Protein AF-A0A376WB24-F1 (afdb_monomer)

Radius of gyration: 18.75 Å; Cα contacts (8 Å, |Δi|>4): 124; chains: 1; bounding box: 46×26×66 Å

pLDDT: mean 85.36, std 10.39, range [37.53, 94.25]

Sequence (156 aa):
MGDWLGTRKAYVISLLIGQLVIIPVFLVDRDYVWLLGLLIFTQQVFGQGIGALVPKIISGYFNVEQRAAGLGFIYNVGSLGGACAPILGAVVASHTSLGTAMCSLAFILTFVVLVLIGFDMPSRVQRWIHPEAALEYDTVDGKPFYGARKKNVAEE

Foldseek 3Di:
DCLPCPLLVLLLVLLVQLLVLLVCLLVDDPVPVVVNVVSVVSNVVSVVVNVVSVLLQQLQFDDPVCSVVSSVVVVVVVVVVVVCVVVQLVVQCVVDPNSCSVSVSVNVVSVVVSVCSVQVVVLVVCCVPPVPSRDQARPRNRHGGPPRDDDPPDDD

Organism: Escherichia coli (NCBI:txid562)

Structure (mmCIF, N/CA/C/O backbone):
data_AF-A0A376WB24-F1
#
_entry.id   AF-A0A376WB24-F1
#
loop_
_atom_site.group_PDB
_atom_site.id
_atom_site.type_symbol
_atom_site.label_atom_id
_atom_site.label_alt_id
_atom_site.label_comp_id
_atom_site.label_asym_id
_atom_site.label_entity_id
_atom_site.label_seq_id
_atom_site.pdbx_PDB_ins_code
_atom_site.Cartn_x
_atom_site.Cartn_y
_atom_site.Cartn_z
_atom_site.occupancy
_atom_site.B_iso_or_equiv
_atom_site.auth_seq_id
_atom_site.auth_comp_id
_atom_site.auth_asym_id
_atom_site.auth_atom_id
_atom_site.pdbx_PDB_model_num
ATOM 1 N N . MET A 1 1 ? 15.320 2.613 4.957 1.00 50.81 1 MET A N 1
ATOM 2 C CA . MET A 1 1 ? 14.803 1.229 4.802 1.00 50.81 1 MET A CA 1
ATOM 3 C C . MET A 1 1 ? 14.509 0.871 3.347 1.00 50.81 1 MET A C 1
ATOM 5 O O . MET A 1 1 ? 14.989 -0.169 2.916 1.00 50.81 1 MET A O 1
ATOM 9 N N . GLY A 1 2 ? 13.778 1.707 2.592 1.00 54.56 2 GLY A N 1
ATOM 10 C CA . GLY A 1 2 ? 13.405 1.428 1.194 1.00 54.56 2 GLY A CA 1
ATOM 11 C C . GLY A 1 2 ? 14.575 1.105 0.256 1.00 54.56 2 GLY A C 1
ATOM 12 O O . GLY A 1 2 ? 14.476 0.157 -0.514 1.00 54.56 2 GLY A O 1
ATOM 13 N N . ASP A 1 3 ? 15.708 1.797 0.389 1.00 60.59 3 ASP A N 1
ATOM 14 C CA . ASP A 1 3 ? 16.842 1.591 -0.528 1.00 60.59 3 ASP A CA 1
ATOM 15 C C . ASP A 1 3 ? 17.672 0.335 -0.209 1.00 60.59 3 ASP A C 1
ATOM 17 O O . ASP A 1 3 ? 18.247 -0.272 -1.106 1.00 60.59 3 ASP A O 1
ATOM 21 N N . TRP A 1 4 ? 17.673 -0.125 1.049 1.00 61.00 4 TRP A N 1
ATOM 22 C CA . TRP A 1 4 ? 18.430 -1.315 1.468 1.00 61.00 4 TRP A CA 1
ATOM 23 C C . TRP A 1 4 ? 17.618 -2.617 1.346 1.00 61.00 4 TRP A C 1
ATOM 25 O O . TRP A 1 4 ? 18.124 -3.632 0.876 1.00 61.00 4 TRP A O 1
ATOM 35 N N . LEU A 1 5 ? 16.326 -2.594 1.700 1.00 66.75 5 LEU A N 1
ATOM 36 C CA . LEU A 1 5 ? 15.428 -3.762 1.623 1.00 66.75 5 LEU A CA 1
ATOM 37 C C . LEU A 1 5 ? 14.749 -3.919 0.250 1.00 66.75 5 LEU A C 1
ATOM 39 O O . LEU A 1 5 ? 14.244 -4.996 -0.082 1.00 66.75 5 LEU A O 1
ATOM 43 N N . GLY A 1 6 ? 14.763 -2.873 -0.578 1.00 80.19 6 GLY A N 1
ATOM 44 C CA . GLY A 1 6 ? 13.910 -2.744 -1.756 1.00 80.19 6 GLY A CA 1
ATOM 45 C C . GLY A 1 6 ? 12.548 -2.162 -1.399 1.00 80.19 6 GLY A C 1
ATOM 46 O O . GLY A 1 6 ? 11.925 -2.547 -0.404 1.00 80.19 6 GLY A O 1
ATOM 47 N N . THR A 1 7 ? 12.071 -1.259 -2.246 1.00 86.06 7 THR A N 1
ATOM 48 C CA . THR A 1 7 ? 10.905 -0.413 -1.992 1.00 86.06 7 THR A CA 1
ATOM 49 C C . THR A 1 7 ? 9.647 -1.249 -1.775 1.00 86.06 7 THR A C 1
ATOM 51 O O . THR A 1 7 ? 8.920 -1.036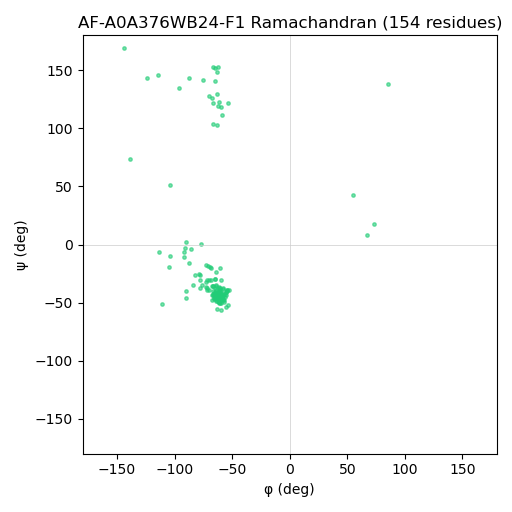 -0.807 1.00 86.06 7 THR A O 1
ATOM 54 N N . ARG A 1 8 ? 9.434 -2.284 -2.597 1.00 86.81 8 ARG A N 1
ATOM 55 C CA . ARG A 1 8 ? 8.278 -3.184 -2.466 1.00 86.81 8 ARG A CA 1
ATOM 56 C C . ARG A 1 8 ? 8.273 -3.978 -1.161 1.00 86.81 8 ARG A C 1
ATOM 58 O O . ARG A 1 8 ? 7.239 -4.064 -0.508 1.00 86.81 8 ARG A O 1
ATOM 65 N N . LYS A 1 9 ? 9.412 -4.561 -0.767 1.00 86.75 9 LYS A N 1
ATOM 66 C CA . LYS A 1 9 ? 9.499 -5.337 0.482 1.00 86.75 9 LYS A CA 1
ATOM 67 C C . LYS A 1 9 ? 9.290 -4.434 1.691 1.00 86.75 9 LYS A C 1
ATOM 69 O O . LYS A 1 9 ? 8.527 -4.796 2.577 1.00 86.75 9 LYS A O 1
ATOM 74 N N . ALA A 1 10 ? 9.918 -3.257 1.694 1.00 88.62 10 ALA A N 1
ATOM 75 C CA . ALA A 1 10 ? 9.717 -2.260 2.740 1.00 88.62 10 ALA A CA 1
ATOM 76 C C . ALA A 1 10 ? 8.233 -1.889 2.869 1.00 88.62 10 ALA A C 1
ATOM 78 O O . ALA A 1 10 ? 7.697 -1.912 3.968 1.00 88.62 10 ALA A O 1
ATOM 79 N N . TYR A 1 11 ? 7.554 -1.660 1.745 1.00 89.56 11 TYR A N 1
ATOM 80 C CA . TYR A 1 11 ? 6.128 -1.350 1.723 1.00 89.56 11 TYR A CA 1
ATOM 81 C C . TYR A 1 11 ? 5.251 -2.470 2.293 1.00 89.56 11 TYR A C 1
ATOM 83 O O . TYR A 1 11 ? 4.430 -2.219 3.170 1.00 89.56 11 TYR A O 1
ATOM 91 N N . VAL A 1 12 ? 5.449 -3.714 1.845 1.00 91.06 12 VAL A N 1
ATOM 92 C CA . VAL A 1 12 ? 4.673 -4.870 2.327 1.00 91.06 12 VAL A CA 1
ATOM 93 C C . VAL A 1 12 ? 4.920 -5.123 3.815 1.00 91.06 12 VAL A C 1
ATOM 95 O O . VAL A 1 12 ? 3.970 -5.378 4.549 1.00 91.06 12 VAL A O 1
ATOM 98 N N . ILE A 1 13 ? 6.167 -5.011 4.283 1.00 89.94 13 ILE A N 1
ATOM 99 C CA . ILE A 1 13 ? 6.500 -5.153 5.709 1.00 89.94 13 ILE A CA 1
ATOM 100 C C . ILE A 1 13 ? 5.831 -4.043 6.525 1.00 89.94 13 ILE A C 1
ATOM 102 O O . ILE A 1 13 ? 5.229 -4.330 7.555 1.00 89.94 13 ILE A O 1
ATOM 106 N N . SER A 1 14 ? 5.884 -2.789 6.065 1.00 89.50 14 SER A N 1
ATOM 107 C CA . SER A 1 14 ? 5.206 -1.680 6.742 1.00 89.50 14 SER A CA 1
ATOM 108 C C . SER A 1 14 ? 3.690 -1.872 6.791 1.00 89.50 14 SER A C 1
ATOM 110 O O . SER A 1 14 ? 3.096 -1.612 7.834 1.00 89.50 14 SER A O 1
ATOM 112 N N . LEU A 1 15 ? 3.068 -2.378 5.718 1.00 90.38 15 LEU A N 1
ATOM 113 C CA . LEU A 1 15 ? 1.644 -2.724 5.715 1.00 90.38 15 LEU A CA 1
ATOM 114 C C . LEU A 1 15 ? 1.327 -3.861 6.689 1.00 90.38 15 LEU A C 1
ATOM 116 O O . LEU A 1 15 ? 0.362 -3.749 7.434 1.00 90.38 15 LEU A O 1
ATOM 120 N N . LEU A 1 16 ? 2.139 -4.923 6.728 1.00 91.62 16 LEU A N 1
ATOM 121 C CA . LEU A 1 16 ? 1.969 -6.029 7.678 1.00 91.62 16 LEU A CA 1
ATOM 122 C C . LEU A 1 16 ? 2.029 -5.538 9.125 1.00 91.62 16 LEU A C 1
ATOM 124 O O . LEU A 1 16 ? 1.173 -5.894 9.930 1.00 91.62 16 LEU A O 1
ATOM 128 N N . ILE A 1 17 ? 3.012 -4.697 9.453 1.00 90.19 17 ILE A N 1
ATOM 129 C CA . ILE A 1 17 ? 3.138 -4.123 10.795 1.00 90.19 17 ILE A CA 1
ATOM 130 C C . ILE A 1 17 ? 1.934 -3.226 11.099 1.00 90.19 17 ILE A C 1
ATOM 132 O O . ILE A 1 17 ? 1.320 -3.382 12.151 1.00 90.19 17 ILE A O 1
ATOM 136 N N . GLY A 1 18 ? 1.550 -2.342 10.173 1.00 88.19 18 GLY A N 1
ATOM 137 C CA . GLY A 1 18 ? 0.364 -1.493 10.324 1.00 88.19 18 GLY A CA 1
ATOM 138 C C . GLY A 1 18 ? -0.904 -2.310 10.588 1.00 88.19 18 GLY A C 1
ATOM 139 O O . GLY A 1 18 ? -1.683 -1.976 11.477 1.00 88.19 18 GLY A O 1
ATOM 140 N N . GLN A 1 19 ? -1.057 -3.437 9.894 1.00 88.88 19 GLN A N 1
ATOM 141 C CA . GLN A 1 19 ? -2.174 -4.362 10.057 1.00 88.88 19 GLN A CA 1
ATOM 142 C C . GLN A 1 19 ? -2.191 -5.064 11.421 1.00 88.88 19 GLN A C 1
ATOM 144 O O . GLN A 1 19 ? -3.254 -5.320 11.978 1.00 88.88 19 GLN A O 1
ATOM 149 N N . LEU A 1 20 ? -1.026 -5.396 11.975 1.00 89.50 20 LEU A N 1
ATOM 150 C CA . LEU A 1 20 ? -0.942 -5.991 13.311 1.00 89.50 20 LEU A CA 1
ATOM 151 C C . LEU A 1 20 ? -1.233 -4.965 14.408 1.00 89.50 20 LEU A C 1
ATOM 153 O O . LEU A 1 20 ? -1.798 -5.320 15.437 1.00 89.50 20 L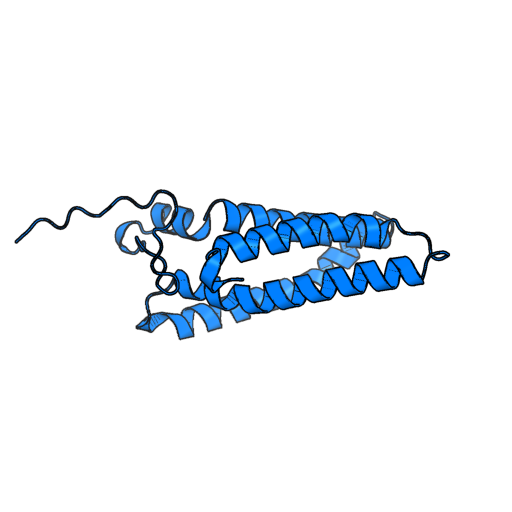EU A O 1
ATOM 157 N N . VAL A 1 21 ? -0.877 -3.700 14.180 1.00 88.38 21 VAL A N 1
ATOM 158 C CA . VAL A 1 21 ? -1.105 -2.599 15.125 1.00 88.38 21 VAL A CA 1
ATOM 159 C C . VAL A 1 21 ? -2.558 -2.117 15.096 1.00 88.38 21 VAL A C 1
ATOM 161 O O . VAL A 1 21 ? -3.073 -1.707 16.132 1.00 88.38 21 VAL A O 1
ATOM 164 N N . ILE A 1 22 ? -3.259 -2.204 13.961 1.00 87.50 22 ILE A N 1
ATOM 165 C CA . ILE A 1 22 ? -4.628 -1.676 13.851 1.00 87.50 22 ILE A CA 1
ATOM 166 C C . ILE A 1 22 ? -5.642 -2.435 14.715 1.00 87.50 22 ILE A C 1
ATOM 168 O O . ILE A 1 22 ? -6.542 -1.830 15.286 1.00 87.50 22 ILE A O 1
ATOM 172 N N . ILE A 1 23 ? -5.479 -3.752 14.861 1.00 84.75 23 ILE A N 1
ATOM 173 C CA . ILE A 1 23 ? -6.379 -4.589 15.663 1.00 84.75 23 ILE A CA 1
ATOM 174 C C . ILE A 1 23 ? -6.400 -4.129 17.133 1.00 84.75 23 ILE A C 1
ATOM 176 O O . ILE A 1 23 ? -7.480 -3.793 17.620 1.00 84.75 23 ILE A O 1
ATOM 180 N N . PRO A 1 24 ? -5.261 -4.043 17.853 1.00 85.06 24 PRO A N 1
ATOM 181 C CA . PRO A 1 24 ? -5.265 -3.574 19.233 1.00 85.06 24 PRO A CA 1
ATOM 182 C C . PRO A 1 24 ? -5.692 -2.106 19.368 1.00 85.06 24 PRO A C 1
ATOM 184 O O . PRO A 1 24 ? -6.331 -1.786 20.362 1.00 85.06 24 PRO A O 1
ATOM 187 N N . VAL A 1 25 ? -5.446 -1.227 18.382 1.00 86.00 25 VAL A N 1
ATOM 188 C CA . VAL A 1 25 ? -5.954 0.168 18.417 1.00 86.00 25 VAL A CA 1
ATOM 189 C C . VAL A 1 25 ? -7.472 0.211 18.619 1.00 86.00 25 VAL A C 1
ATOM 191 O O . VAL A 1 25 ? -7.963 1.055 19.364 1.00 86.00 25 VAL A O 1
ATOM 194 N N . PHE A 1 26 ? -8.211 -0.707 17.993 1.00 83.69 26 PHE A N 1
ATOM 195 C CA . PHE A 1 26 ? -9.672 -0.765 18.092 1.00 83.69 26 PHE A CA 1
ATOM 196 C C . PHE A 1 26 ? -10.203 -1.675 19.211 1.00 83.69 26 PHE A C 1
ATOM 198 O O . PHE A 1 26 ? -11.411 -1.685 19.441 1.00 83.69 26 PHE A O 1
ATOM 205 N N . LEU A 1 27 ? -9.336 -2.428 19.895 1.00 82.81 27 LEU A N 1
ATOM 206 C CA . LEU A 1 27 ? -9.710 -3.316 21.006 1.00 82.81 27 LEU A CA 1
ATOM 207 C C . LEU A 1 27 ? -9.331 -2.765 22.385 1.00 82.81 27 LEU A C 1
ATOM 209 O O . LEU A 1 27 ? -9.864 -3.236 23.384 1.00 82.81 27 LEU A O 1
ATOM 213 N N . VAL A 1 28 ? -8.395 -1.815 22.457 1.00 84.88 28 VAL A N 1
ATOM 214 C CA . VAL A 1 28 ? -7.945 -1.243 23.728 1.00 84.88 28 VAL A CA 1
ATOM 215 C C . VAL A 1 28 ? -9.058 -0.423 24.377 1.00 84.88 28 VAL A C 1
ATOM 217 O O . VAL A 1 28 ? -9.599 0.511 23.781 1.00 84.88 28 VAL A O 1
ATOM 220 N N . ASP A 1 29 ? -9.358 -0.763 25.630 1.00 76.94 29 ASP A N 1
ATOM 221 C CA . ASP A 1 29 ? -10.307 -0.030 26.458 1.00 76.94 29 ASP A CA 1
ATOM 222 C C . ASP A 1 29 ? -9.827 1.389 26.775 1.00 76.94 29 ASP A C 1
ATOM 224 O O . ASP A 1 29 ? -8.630 1.682 26.869 1.00 76.94 29 ASP A O 1
ATOM 228 N N . ARG A 1 30 ? -10.799 2.283 26.992 1.00 72.75 30 ARG A N 1
ATOM 229 C CA . ARG A 1 30 ? -10.559 3.717 27.228 1.00 72.75 30 ARG A CA 1
ATOM 230 C C . ARG A 1 30 ? -9.707 4.002 28.464 1.00 72.75 30 ARG A C 1
ATOM 232 O O . ARG A 1 30 ? -9.102 5.067 28.531 1.00 72.75 30 ARG A O 1
ATOM 239 N N . ASP A 1 31 ? -9.626 3.057 29.393 1.00 83.06 31 ASP A N 1
ATOM 240 C CA . ASP A 1 31 ? -8.842 3.183 30.623 1.00 83.06 31 ASP A CA 1
ATOM 241 C C . ASP A 1 31 ? -7.324 3.170 30.359 1.00 83.06 31 ASP A C 1
ATOM 243 O O . ASP A 1 31 ? -6.540 3.681 31.160 1.00 83.06 31 ASP A O 1
ATOM 247 N N . TYR A 1 32 ? -6.890 2.674 29.195 1.00 86.75 32 TYR A N 1
ATOM 248 C CA . TYR A 1 32 ? -5.481 2.587 28.805 1.00 86.75 32 TYR A CA 1
ATOM 249 C C . TYR A 1 32 ? -5.083 3.660 27.779 1.00 86.75 32 TYR A C 1
ATOM 251 O O . TYR A 1 32 ? -4.458 3.367 26.758 1.00 86.75 32 TYR A O 1
ATOM 259 N N . VAL A 1 33 ? -5.395 4.929 28.061 1.00 86.81 33 VAL A N 1
ATOM 260 C CA . VAL A 1 33 ? -5.117 6.078 27.167 1.00 86.81 33 VAL A CA 1
ATOM 261 C C . VAL A 1 33 ? -3.652 6.145 26.716 1.00 86.81 33 VAL A C 1
ATOM 263 O O . VAL A 1 33 ? -3.373 6.428 25.553 1.00 86.81 33 VAL A O 1
ATOM 266 N N . TRP A 1 34 ? -2.705 5.842 27.608 1.00 90.75 34 TRP A N 1
ATOM 267 C CA . TRP A 1 34 ? -1.276 5.821 27.276 1.00 90.75 34 TRP A CA 1
ATOM 268 C C . TRP A 1 34 ? -0.922 4.745 26.244 1.00 90.75 34 TRP A C 1
ATOM 270 O O . TRP A 1 34 ? -0.170 5.012 25.306 1.00 90.75 34 TRP A O 1
ATOM 280 N N . LEU A 1 35 ? -1.492 3.544 26.387 1.00 89.44 35 LEU A N 1
ATOM 281 C CA . LEU A 1 35 ? -1.302 2.450 25.435 1.00 89.44 35 LEU A CA 1
ATOM 282 C C . LEU A 1 35 ? -1.944 2.791 24.089 1.00 89.44 35 LEU A C 1
ATOM 284 O O . LEU A 1 35 ? -1.319 2.594 23.051 1.00 89.44 35 LEU A O 1
ATOM 288 N N . LEU A 1 36 ? -3.149 3.366 24.106 1.00 89.56 36 LEU A N 1
ATOM 289 C CA . LEU A 1 36 ? -3.816 3.848 22.899 1.00 89.56 36 LEU A CA 1
ATOM 290 C C . LEU A 1 36 ? -2.960 4.898 22.174 1.00 89.56 36 LEU A C 1
ATOM 292 O O . LEU A 1 36 ? -2.775 4.810 20.963 1.00 89.56 36 LEU A O 1
ATOM 296 N N . GLY A 1 37 ? -2.376 5.847 22.911 1.00 90.12 37 GLY A N 1
ATOM 297 C CA . GLY A 1 37 ? -1.465 6.852 22.364 1.00 90.12 37 GLY A CA 1
ATOM 298 C C . GLY A 1 37 ? -0.233 6.235 21.699 1.00 90.12 37 GLY A C 1
ATOM 299 O O . GLY A 1 37 ? 0.107 6.609 20.576 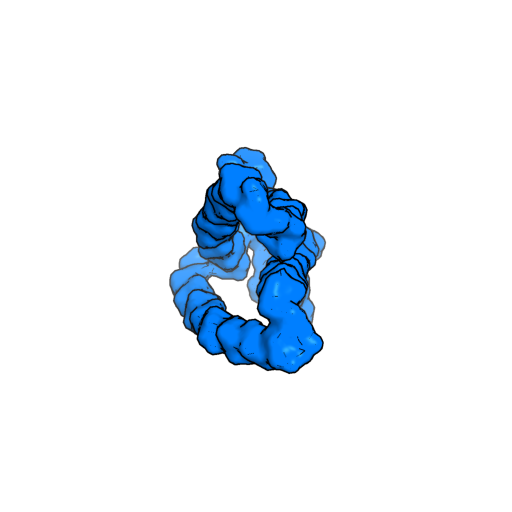1.00 90.12 37 GLY A O 1
ATOM 300 N N . LEU A 1 38 ? 0.399 5.248 22.341 1.00 91.44 38 LEU A N 1
ATOM 301 C CA . LEU A 1 38 ? 1.539 4.523 21.772 1.00 91.44 38 LEU A CA 1
ATOM 302 C C . LEU A 1 38 ? 1.154 3.750 20.502 1.00 91.44 38 LEU A C 1
ATOM 304 O O . LEU A 1 38 ? 1.893 3.773 19.515 1.00 91.44 38 LEU A O 1
ATOM 308 N N . LEU A 1 39 ? 0.002 3.079 20.510 1.00 90.81 39 LEU A N 1
ATOM 309 C CA . LEU A 1 39 ? -0.491 2.312 19.370 1.00 90.81 39 LEU A CA 1
ATOM 310 C C . LEU A 1 39 ? -0.829 3.219 18.183 1.00 90.81 39 LEU A C 1
ATOM 312 O O . LEU A 1 39 ? -0.381 2.947 17.071 1.00 90.81 39 LEU A O 1
ATOM 316 N N . ILE A 1 40 ? -1.535 4.331 18.413 1.00 89.94 40 ILE A N 1
ATOM 317 C CA . ILE A 1 40 ? -1.845 5.320 17.370 1.00 89.94 40 ILE A CA 1
ATOM 318 C C . ILE A 1 40 ? -0.560 5.966 16.852 1.00 89.94 40 ILE A C 1
ATOM 320 O O . ILE A 1 40 ? -0.394 6.095 15.643 1.00 89.94 40 ILE A O 1
ATOM 324 N N . PHE A 1 41 ? 0.380 6.336 17.726 1.00 91.12 41 PHE A N 1
ATOM 325 C CA . PHE A 1 41 ? 1.674 6.872 17.301 1.00 91.12 41 PHE A CA 1
ATOM 326 C C . PHE A 1 41 ? 2.400 5.892 16.378 1.00 91.12 41 PHE A C 1
ATOM 328 O O . PHE A 1 41 ? 2.818 6.257 15.280 1.00 91.12 41 PHE A O 1
ATOM 335 N N . THR A 1 42 ? 2.484 4.629 16.796 1.00 88.62 42 THR A N 1
ATOM 336 C CA . THR A 1 42 ? 3.094 3.555 16.007 1.00 88.62 42 THR A CA 1
ATOM 337 C C . THR A 1 42 ? 2.386 3.421 14.660 1.00 88.62 42 THR A C 1
ATOM 339 O O . THR A 1 42 ? 3.036 3.446 13.616 1.00 88.62 42 THR A O 1
ATOM 342 N N . GLN A 1 43 ? 1.052 3.382 14.660 1.00 87.62 43 GLN A N 1
ATOM 343 C CA . GLN A 1 43 ? 0.241 3.340 13.445 1.00 87.62 43 GLN A CA 1
ATOM 344 C C . GLN A 1 43 ? 0.550 4.520 12.509 1.00 87.62 43 GLN A C 1
ATOM 346 O O . GLN A 1 43 ? 0.687 4.314 11.305 1.00 87.62 43 GLN A O 1
ATOM 351 N N . GLN A 1 44 ? 0.713 5.739 13.032 1.00 89.75 44 GLN A N 1
ATOM 352 C CA . GLN A 1 44 ? 0.984 6.933 12.225 1.00 89.75 44 GLN A CA 1
ATOM 353 C C . GLN A 1 44 ? 2.402 6.962 11.656 1.00 89.75 44 GLN A C 1
ATOM 355 O O . GLN A 1 44 ? 2.580 7.365 10.506 1.00 89.75 44 GLN A O 1
ATOM 360 N N . VAL A 1 45 ? 3.401 6.488 12.404 1.00 88.00 45 VAL A N 1
ATOM 361 C CA . VAL A 1 45 ? 4.775 6.347 11.895 1.00 88.00 45 VAL A CA 1
ATOM 362 C C . VAL A 1 45 ? 4.796 5.430 10.670 1.00 88.00 45 VAL A C 1
ATOM 364 O O . VAL A 1 45 ? 5.361 5.789 9.635 1.00 88.00 45 VAL A O 1
ATOM 367 N N . PHE A 1 46 ? 4.129 4.274 10.746 1.00 85.81 46 PHE A N 1
ATOM 368 C CA . PHE A 1 46 ? 4.039 3.362 9.605 1.00 85.81 46 PHE A CA 1
ATOM 369 C C . PHE A 1 46 ? 3.127 3.898 8.500 1.00 85.81 46 PHE A C 1
ATOM 371 O O . PHE A 1 46 ? 3.487 3.790 7.332 1.00 85.81 46 PHE A O 1
ATOM 378 N N . GLY A 1 47 ? 2.003 4.532 8.838 1.00 84.38 47 GLY A N 1
ATOM 379 C CA . GLY A 1 47 ? 1.069 5.114 7.872 1.00 84.38 47 GLY A CA 1
ATOM 380 C C . GLY A 1 47 ? 1.717 6.180 6.986 1.00 84.38 47 GLY A C 1
ATOM 381 O O . GLY A 1 47 ? 1.592 6.128 5.762 1.00 84.38 47 GLY A O 1
ATOM 382 N N . GLN A 1 48 ? 2.488 7.095 7.577 1.00 83.12 48 GLN A N 1
ATOM 383 C CA . GLN A 1 48 ? 3.223 8.112 6.818 1.00 83.12 48 GLN A CA 1
ATOM 384 C C . GLN A 1 48 ? 4.383 7.505 6.018 1.00 83.12 48 GLN A C 1
ATOM 386 O O . GLN A 1 48 ? 4.604 7.873 4.863 1.00 83.12 48 GLN A O 1
ATOM 391 N N . GLY A 1 49 ? 5.090 6.523 6.592 1.00 83.56 49 GLY A N 1
ATOM 392 C CA . GLY A 1 49 ? 6.132 5.779 5.882 1.00 83.56 49 GLY A CA 1
ATOM 393 C C . GLY A 1 49 ? 5.601 5.060 4.636 1.00 83.56 49 GLY A C 1
ATOM 394 O O . GLY A 1 49 ? 6.213 5.129 3.572 1.00 83.56 49 GLY A O 1
ATOM 395 N N . ILE A 1 50 ? 4.428 4.429 4.740 1.00 84.69 50 ILE A N 1
ATOM 396 C CA . ILE A 1 50 ? 3.696 3.823 3.620 1.00 84.69 50 ILE A CA 1
ATOM 397 C C . ILE A 1 50 ? 3.366 4.897 2.582 1.00 84.69 50 ILE A C 1
ATOM 399 O O . ILE A 1 50 ? 3.693 4.714 1.410 1.00 84.69 50 ILE A O 1
ATOM 403 N N . GLY A 1 51 ? 2.789 6.027 3.003 1.00 84.31 51 GLY A N 1
ATOM 404 C CA . GLY A 1 51 ? 2.427 7.141 2.122 1.00 84.31 51 GLY A CA 1
ATOM 405 C C . GLY A 1 51 ? 3.595 7.659 1.278 1.00 84.31 51 GLY A C 1
ATOM 406 O O . GLY A 1 51 ? 3.420 7.916 0.091 1.00 84.31 51 GLY A O 1
ATOM 407 N N . ALA A 1 52 ? 4.803 7.725 1.844 1.00 85.31 52 ALA A N 1
ATOM 408 C CA . ALA A 1 52 ? 6.008 8.127 1.115 1.00 85.31 52 ALA A CA 1
ATOM 409 C C . ALA A 1 52 ? 6.507 7.067 0.111 1.00 85.31 52 ALA A C 1
ATOM 411 O O . ALA A 1 52 ? 7.096 7.405 -0.916 1.00 85.31 52 ALA A O 1
ATOM 412 N N . LEU A 1 53 ? 6.276 5.780 0.385 1.00 89.00 53 LEU A 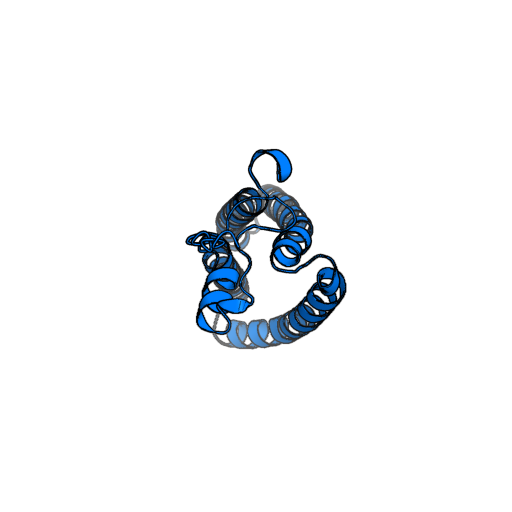N 1
ATOM 413 C CA . LEU A 1 53 ? 6.701 4.675 -0.482 1.00 89.00 53 LEU A CA 1
ATOM 414 C C . LEU A 1 53 ? 5.736 4.423 -1.649 1.00 89.00 53 LEU A C 1
ATOM 416 O O . LEU A 1 53 ? 6.174 3.933 -2.691 1.00 89.00 53 LEU A O 1
ATOM 420 N N . VAL A 1 54 ? 4.449 4.766 -1.507 1.00 89.25 54 VAL A N 1
ATOM 421 C CA . VAL A 1 54 ? 3.426 4.547 -2.548 1.00 89.25 54 VAL A CA 1
ATOM 422 C C . VAL A 1 54 ? 3.815 5.183 -3.891 1.00 89.25 54 VAL A C 1
ATOM 424 O O . VAL A 1 54 ? 3.865 4.448 -4.881 1.00 89.25 54 VAL A O 1
ATOM 427 N N . PRO A 1 55 ? 4.143 6.491 -3.978 1.00 88.69 55 PRO A N 1
ATOM 428 C CA . PRO A 1 55 ? 4.499 7.110 -5.253 1.00 88.69 55 PRO A CA 1
ATOM 429 C C . PRO A 1 55 ? 5.740 6.467 -5.868 1.00 88.69 55 PRO A C 1
ATOM 431 O O . PRO A 1 55 ? 5.776 6.254 -7.077 1.00 88.69 55 PRO A O 1
ATOM 434 N N . LYS A 1 56 ? 6.722 6.088 -5.034 1.00 89.88 56 LYS A N 1
ATOM 435 C CA . LYS A 1 56 ? 7.947 5.413 -5.479 1.00 89.88 56 LYS A CA 1
ATOM 436 C C . LYS A 1 56 ? 7.616 4.080 -6.159 1.00 89.88 56 LYS A C 1
ATOM 438 O O . LYS A 1 56 ? 8.029 3.873 -7.295 1.00 89.88 56 LYS A O 1
ATOM 443 N N . ILE A 1 57 ? 6.803 3.230 -5.526 1.00 89.12 57 ILE A N 1
ATOM 444 C CA . ILE A 1 57 ? 6.375 1.938 -6.098 1.00 89.12 57 ILE A CA 1
ATOM 445 C C . ILE A 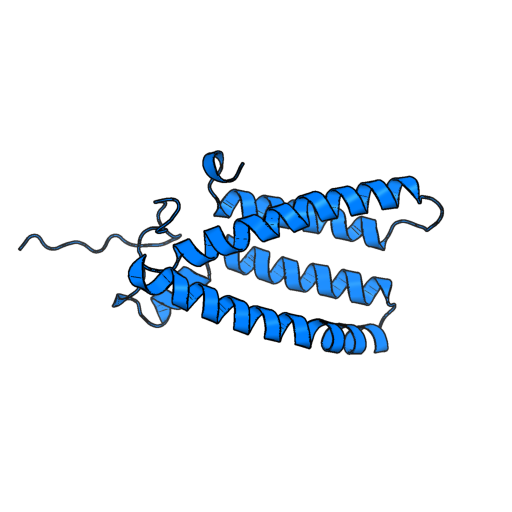1 57 ? 5.585 2.132 -7.385 1.00 89.12 57 ILE A C 1
ATOM 447 O O . ILE A 1 57 ? 5.869 1.482 -8.386 1.00 89.12 57 ILE A O 1
ATOM 451 N N . ILE A 1 58 ? 4.587 3.015 -7.364 1.00 91.38 58 ILE A N 1
ATOM 452 C CA . ILE A 1 58 ? 3.715 3.224 -8.519 1.00 91.38 58 ILE A CA 1
ATOM 453 C C . ILE A 1 58 ? 4.535 3.713 -9.713 1.00 91.38 58 ILE A C 1
ATOM 455 O O . ILE A 1 58 ? 4.358 3.233 -10.829 1.00 91.38 58 ILE A O 1
ATOM 459 N N . SER A 1 59 ? 5.477 4.622 -9.468 1.00 89.69 59 SER A N 1
ATOM 460 C CA . SER A 1 59 ? 6.335 5.177 -10.509 1.00 89.69 59 SER A CA 1
ATOM 461 C C . SER A 1 59 ? 7.257 4.148 -11.174 1.00 89.69 59 SER A C 1
ATOM 463 O O . SER A 1 59 ? 7.643 4.354 -12.325 1.00 89.69 59 SER A O 1
ATOM 465 N N . GLY A 1 60 ? 7.558 3.039 -10.485 1.00 89.69 60 GLY A N 1
ATOM 466 C CA . GLY A 1 60 ? 8.350 1.920 -11.000 1.00 89.69 60 GLY A CA 1
ATOM 467 C C . GLY A 1 60 ? 7.659 1.120 -12.104 1.00 89.69 60 GLY A C 1
ATOM 468 O O . GLY A 1 60 ? 8.339 0.462 -12.888 1.00 89.69 60 GLY A O 1
ATOM 469 N N . TYR A 1 61 ? 6.327 1.205 -12.216 1.00 89.38 61 TYR A N 1
ATOM 470 C CA . TYR A 1 61 ? 5.551 0.538 -13.273 1.00 89.38 61 TYR A CA 1
ATOM 471 C C . TYR A 1 61 ? 5.446 1.344 -14.573 1.00 89.38 61 TYR A C 1
ATOM 473 O O . TYR A 1 61 ? 4.870 0.858 -15.544 1.00 89.38 61 TYR A O 1
ATOM 481 N N . PHE A 1 62 ? 5.979 2.566 -14.608 1.00 90.50 62 PHE A N 1
ATOM 482 C CA . PHE A 1 62 ? 5.924 3.431 -15.783 1.00 90.50 62 PHE A CA 1
ATOM 483 C C . PHE A 1 62 ? 7.318 3.681 -16.349 1.00 90.50 62 PHE A C 1
ATOM 485 O O . PHE A 1 62 ? 8.292 3.827 -15.603 1.00 90.50 62 PHE A O 1
ATOM 492 N N . ASN A 1 63 ? 7.394 3.802 -17.676 1.00 88.81 63 ASN A N 1
ATOM 493 C CA . ASN A 1 63 ? 8.560 4.375 -18.342 1.00 88.81 63 ASN A CA 1
ATOM 494 C C . ASN A 1 63 ? 8.747 5.835 -17.919 1.00 88.81 63 ASN A C 1
ATOM 496 O O . ASN A 1 63 ? 7.784 6.517 -17.550 1.00 88.81 63 ASN A O 1
ATOM 500 N N . VAL A 1 64 ? 9.990 6.314 -17.968 1.00 87.62 64 VAL A N 1
ATOM 501 C CA . VAL A 1 64 ? 10.372 7.636 -17.449 1.00 87.62 64 VAL A CA 1
ATOM 502 C C . VAL A 1 64 ? 9.564 8.751 -18.119 1.00 87.62 64 VAL A C 1
ATOM 504 O O . VAL A 1 64 ? 9.118 9.672 -17.436 1.00 87.62 64 VAL A O 1
ATOM 507 N N . GLU A 1 65 ? 9.284 8.622 -19.415 1.00 89.75 65 GLU A N 1
ATOM 508 C CA . GLU A 1 65 ? 8.565 9.615 -20.219 1.00 89.75 65 GLU A CA 1
ATOM 509 C C . GLU A 1 65 ? 7.085 9.736 -19.822 1.00 89.75 65 GLU A C 1
ATOM 511 O O . GLU A 1 65 ? 6.495 10.808 -19.925 1.00 89.75 65 GLU A O 1
ATOM 516 N N . GLN A 1 66 ? 6.473 8.646 -19.350 1.00 88.94 66 GLN A N 1
ATOM 517 C CA . GLN A 1 66 ? 5.039 8.580 -19.030 1.00 88.94 66 GLN A CA 1
ATOM 518 C C . GLN A 1 66 ? 4.753 8.638 -17.525 1.00 88.94 66 GLN A C 1
ATOM 520 O O . GLN A 1 66 ? 3.603 8.799 -17.110 1.00 88.94 66 GLN A O 1
ATOM 525 N N . ARG A 1 67 ? 5.789 8.532 -16.689 1.00 90.81 67 ARG A N 1
ATOM 526 C CA . ARG A 1 67 ? 5.688 8.418 -15.230 1.00 90.81 67 ARG A CA 1
ATOM 527 C C . ARG A 1 67 ? 4.893 9.553 -14.590 1.00 90.81 67 ARG A C 1
ATOM 529 O O . ARG A 1 67 ? 4.057 9.289 -13.731 1.00 90.81 67 ARG A O 1
ATOM 536 N N . ALA A 1 68 ? 5.119 10.797 -15.009 1.00 91.00 68 ALA A N 1
ATOM 537 C CA . ALA A 1 68 ? 4.408 11.951 -14.457 1.00 91.00 68 ALA A CA 1
ATOM 538 C C . ALA A 1 68 ? 2.897 11.893 -14.744 1.00 91.00 68 ALA A C 1
ATOM 540 O O . ALA A 1 68 ? 2.086 12.075 -13.836 1.00 91.00 68 ALA A O 1
ATOM 541 N N . ALA A 1 69 ? 2.517 11.574 -15.985 1.00 93.12 69 ALA A N 1
ATOM 542 C CA . ALA A 1 69 ? 1.117 11.440 -16.381 1.00 93.12 69 ALA A CA 1
ATOM 543 C C . ALA A 1 69 ? 0.441 10.245 -15.688 1.00 93.12 69 ALA A C 1
ATOM 545 O O . ALA A 1 69 ? -0.666 10.382 -15.168 1.00 93.12 69 ALA A O 1
ATOM 546 N N . GLY A 1 70 ? 1.129 9.100 -15.613 1.00 90.69 70 GLY A N 1
ATOM 547 C CA . GLY A 1 70 ? 0.642 7.902 -14.925 1.00 90.69 70 GLY A CA 1
ATOM 548 C C . GLY A 1 70 ? 0.412 8.131 -13.430 1.00 90.69 70 GLY A C 1
ATOM 549 O O . GLY A 1 70 ? -0.646 7.783 -12.906 1.00 90.69 70 GLY A O 1
ATOM 550 N N . LEU A 1 71 ? 1.355 8.789 -12.747 1.00 92.06 71 LEU A N 1
ATOM 551 C CA . LEU A 1 71 ? 1.205 9.168 -11.339 1.00 92.06 71 LEU A CA 1
ATOM 552 C C . LEU A 1 71 ? 0.049 10.151 -11.130 1.00 92.06 71 LEU A C 1
ATOM 554 O O . LEU A 1 71 ? -0.753 9.954 -10.220 1.00 92.06 71 LEU A O 1
ATOM 558 N N . GLY A 1 72 ? -0.062 11.179 -11.977 1.00 93.31 72 GLY A N 1
ATOM 559 C CA . GLY A 1 72 ? -1.159 12.145 -11.914 1.00 93.31 72 GLY A CA 1
ATOM 560 C C . GLY A 1 72 ? -2.524 11.482 -12.100 1.00 93.31 72 GLY A C 1
ATOM 561 O O . GLY A 1 72 ? -3.452 11.743 -11.335 1.00 93.31 72 GLY A O 1
ATOM 562 N N . PHE A 1 73 ? -2.648 10.568 -13.064 1.00 94.06 73 PHE A N 1
ATOM 563 C CA . PHE A 1 73 ? -3.870 9.793 -13.270 1.00 94.06 73 PHE A CA 1
ATOM 564 C C . PHE A 1 73 ? -4.215 8.936 -12.045 1.00 94.06 73 PHE A C 1
ATOM 566 O O . PHE A 1 73 ? -5.330 9.024 -11.528 1.00 94.06 73 PHE A O 1
ATOM 573 N N . ILE A 1 74 ? -3.256 8.161 -11.527 1.00 93.06 74 ILE A N 1
ATOM 574 C CA . ILE A 1 74 ? -3.492 7.291 -10.366 1.00 93.06 74 ILE A CA 1
ATOM 575 C C . ILE A 1 74 ? -3.837 8.101 -9.115 1.00 93.06 74 ILE A C 1
ATOM 577 O O . ILE A 1 74 ? -4.691 7.674 -8.343 1.00 93.06 74 ILE A O 1
ATOM 581 N N . TYR A 1 75 ? -3.244 9.281 -8.920 1.00 90.88 75 TYR A N 1
ATOM 582 C CA . TYR A 1 75 ? -3.601 10.156 -7.804 1.00 90.88 75 TYR A CA 1
ATOM 583 C C . TYR A 1 75 ? -5.064 10.614 -7.878 1.00 90.88 75 TYR A C 1
ATOM 585 O O . TYR A 1 75 ? -5.778 10.548 -6.877 1.00 90.88 75 TYR A O 1
ATOM 593 N N . ASN A 1 76 ? -5.541 11.001 -9.066 1.00 93.88 76 ASN A N 1
ATOM 594 C CA . ASN A 1 76 ? -6.946 11.364 -9.264 1.00 93.88 76 ASN A CA 1
ATOM 595 C C . ASN A 1 76 ? -7.877 10.176 -8.977 1.00 93.88 76 ASN A C 1
ATOM 597 O O . ASN A 1 76 ? -8.835 10.319 -8.219 1.00 93.88 76 ASN A O 1
ATOM 601 N N . VAL A 1 77 ? -7.562 8.980 -9.484 1.00 93.50 77 VAL A N 1
ATOM 602 C CA . VAL A 1 77 ? -8.330 7.760 -9.169 1.00 93.50 77 VAL A CA 1
ATOM 603 C C . VAL A 1 77 ? -8.301 7.457 -7.665 1.00 93.50 77 VAL A C 1
ATOM 605 O O . VAL A 1 77 ? -9.326 7.117 -7.075 1.00 93.50 77 VAL A O 1
ATOM 608 N N . GLY A 1 78 ? -7.154 7.651 -7.014 1.00 90.69 78 GLY A N 1
ATOM 609 C CA . GLY A 1 78 ? -7.003 7.524 -5.567 1.00 90.69 78 GLY A CA 1
ATOM 610 C C . GLY A 1 78 ? -7.903 8.488 -4.791 1.00 90.69 78 GLY A C 1
ATOM 611 O O . GLY A 1 78 ? -8.556 8.072 -3.836 1.00 90.69 78 GLY A O 1
ATOM 612 N N . SER A 1 79 ? -8.005 9.749 -5.224 1.00 92.19 79 SER A N 1
ATOM 613 C CA . SER A 1 79 ? -8.900 10.733 -4.598 1.00 92.19 79 SER A CA 1
ATOM 614 C C . SER A 1 79 ? -10.379 10.365 -4.728 1.00 92.19 79 SER A C 1
ATOM 616 O O . SER A 1 79 ? -11.133 10.565 -3.778 1.00 92.19 79 SER A O 1
ATOM 618 N N . LEU A 1 80 ? -10.785 9.741 -5.841 1.00 93.56 80 LEU A N 1
ATOM 619 C CA . LEU A 1 80 ? -12.141 9.205 -5.995 1.00 93.56 80 LEU A CA 1
ATOM 620 C C . LEU A 1 80 ? -12.406 8.081 -4.985 1.00 93.56 80 LEU A C 1
ATOM 622 O O . LEU A 1 80 ? -13.456 8.064 -4.344 1.00 93.56 80 LEU A O 1
ATOM 626 N N . GLY A 1 81 ? -11.435 7.185 -4.781 1.00 89.94 81 GLY A N 1
ATOM 627 C CA . GLY A 1 81 ? -11.499 6.173 -3.723 1.00 89.94 81 GLY A CA 1
ATOM 628 C C . GLY A 1 81 ? -11.614 6.796 -2.327 1.00 89.94 81 GLY A C 1
ATOM 629 O O . GLY A 1 81 ? -12.463 6.390 -1.534 1.00 89.94 81 GLY A O 1
ATOM 630 N N . GLY A 1 82 ? -10.821 7.836 -2.053 1.00 88.06 82 GLY A N 1
ATOM 631 C CA . GLY A 1 82 ? -10.884 8.608 -0.809 1.00 88.06 82 GLY A CA 1
ATOM 632 C C 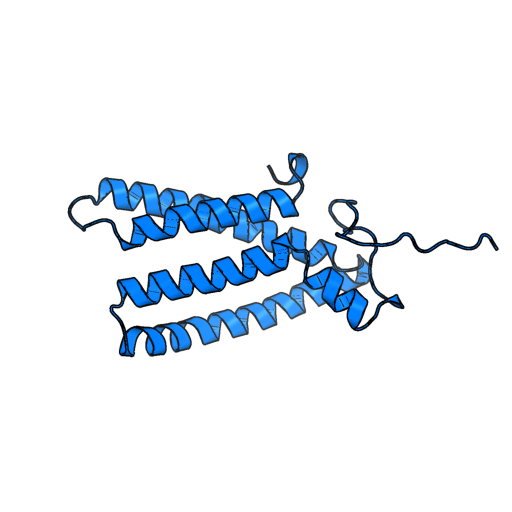. GLY A 1 82 ? -12.241 9.278 -0.579 1.00 88.06 82 GLY A C 1
ATOM 633 O O . GLY A 1 82 ? -12.735 9.272 0.543 1.00 88.06 82 GLY A O 1
ATOM 634 N N . ALA A 1 83 ? -12.885 9.782 -1.634 1.00 92.69 83 ALA A N 1
ATOM 635 C CA . ALA A 1 83 ? -14.230 10.350 -1.564 1.00 92.69 83 ALA A CA 1
ATOM 636 C C . ALA A 1 83 ? -15.317 9.286 -1.318 1.00 92.69 83 ALA A C 1
ATOM 638 O O . ALA A 1 83 ? -16.323 9.571 -0.670 1.00 92.69 83 ALA A O 1
ATOM 639 N N . CYS A 1 84 ? -15.113 8.051 -1.788 1.00 91.12 84 CYS A N 1
ATOM 640 C CA . CYS A 1 84 ? -16.038 6.938 -1.550 1.00 91.12 84 CYS A CA 1
ATOM 641 C C . CYS A 1 84 ? -15.899 6.334 -0.143 1.00 91.12 84 CYS A C 1
ATOM 643 O O . CYS A 1 84 ? -16.861 5.769 0.383 1.00 91.12 84 CYS A O 1
ATOM 645 N N . ALA A 1 85 ? -14.723 6.443 0.482 1.00 88.56 85 ALA A N 1
ATOM 646 C CA . ALA A 1 85 ? -14.437 5.802 1.763 1.00 88.56 85 ALA A CA 1
ATOM 647 C C . ALA A 1 85 ? -15.400 6.205 2.906 1.00 88.56 85 ALA A C 1
ATOM 649 O O . ALA A 1 85 ? -15.871 5.301 3.597 1.00 88.56 85 ALA A O 1
ATOM 650 N N . PRO A 1 86 ? -15.781 7.489 3.097 1.00 88.44 86 PRO A N 1
ATOM 651 C CA . PRO A 1 86 ? -16.764 7.876 4.112 1.00 88.44 86 PRO A CA 1
ATOM 652 C C . PRO A 1 86 ? -18.143 7.250 3.895 1.00 88.44 86 PRO A C 1
ATOM 654 O O . PRO A 1 86 ? -18.802 6.875 4.861 1.00 88.44 86 PRO A O 1
ATOM 657 N N . ILE A 1 87 ? -18.569 7.105 2.636 1.00 91.75 87 ILE A N 1
ATOM 658 C CA . ILE A 1 87 ? -19.869 6.517 2.287 1.00 91.75 87 ILE A CA 1
ATOM 659 C C . ILE A 1 87 ? -19.870 5.029 2.647 1.00 91.75 87 ILE A C 1
ATOM 661 O O . ILE A 1 87 ? -20.776 4.562 3.333 1.00 91.75 87 ILE A O 1
ATOM 665 N N . LEU A 1 88 ? -18.822 4.297 2.255 1.00 89.38 88 LEU A N 1
ATOM 666 C CA . LEU A 1 88 ? -18.646 2.894 2.644 1.00 89.38 88 LEU A CA 1
ATOM 667 C C . LEU A 1 88 ? -18.564 2.745 4.170 1.00 89.38 88 LEU A C 1
ATOM 669 O O . LEU A 1 88 ? -19.195 1.856 4.735 1.00 89.38 88 LEU A O 1
ATOM 673 N N . GLY A 1 89 ? -17.854 3.657 4.839 1.00 88.88 89 GLY A N 1
ATOM 674 C CA . GLY A 1 89 ? -17.796 3.770 6.296 1.00 88.88 89 GLY A CA 1
ATOM 675 C C . GLY A 1 89 ? -19.171 3.872 6.941 1.00 88.88 89 GLY A C 1
ATOM 676 O O . GLY A 1 89 ? -19.492 3.087 7.832 1.00 88.88 89 GLY A O 1
ATOM 677 N N . ALA A 1 90 ? -19.995 4.803 6.462 1.00 90.69 90 ALA A N 1
ATOM 678 C CA . ALA A 1 90 ? -21.342 5.028 6.971 1.00 90.69 90 ALA A CA 1
ATOM 679 C C . ALA A 1 90 ? -22.255 3.811 6.759 1.00 90.69 90 ALA A C 1
ATOM 681 O O . ALA A 1 90 ? -22.985 3.433 7.672 1.00 90.69 90 ALA A O 1
ATOM 682 N N . VAL A 1 91 ? -22.179 3.169 5.589 1.00 92.06 91 VAL A N 1
ATOM 683 C CA . VAL A 1 91 ? -22.977 1.972 5.274 1.00 92.06 91 VAL A CA 1
ATOM 684 C C . VAL A 1 91 ? -22.569 0.778 6.137 1.00 92.06 91 VAL A C 1
ATOM 686 O O . VAL A 1 91 ? -23.423 0.040 6.606 1.00 92.06 91 VAL A O 1
ATOM 689 N N . VAL A 1 92 ? -21.280 0.560 6.399 1.00 90.81 92 VAL A N 1
ATOM 690 C CA . VAL A 1 92 ? -20.867 -0.551 7.278 1.00 90.81 92 VAL A CA 1
ATOM 691 C C . VAL A 1 92 ? -21.225 -0.253 8.740 1.00 90.81 92 VAL A C 1
ATOM 693 O O . VAL A 1 92 ? -21.659 -1.147 9.473 1.00 90.81 92 VAL A O 1
ATOM 696 N N . ALA A 1 93 ? -21.101 1.007 9.163 1.00 90.75 93 ALA A N 1
ATOM 697 C CA . ALA A 1 93 ? -21.440 1.447 10.514 1.00 90.75 93 ALA A CA 1
ATOM 698 C C . ALA A 1 93 ? -22.952 1.456 10.805 1.00 90.75 93 ALA A C 1
ATOM 700 O O . ALA A 1 93 ? -23.331 1.424 11.971 1.00 90.75 93 ALA A O 1
ATOM 701 N N . SER A 1 94 ? -23.833 1.455 9.796 1.00 91.94 94 SER A N 1
ATOM 702 C CA . SER A 1 94 ? -25.281 1.312 10.028 1.00 91.94 94 SER A CA 1
ATOM 703 C C . SER A 1 94 ? -25.685 -0.112 10.428 1.00 91.94 94 SER A C 1
ATOM 705 O O . SER A 1 94 ? -26.766 -0.309 10.980 1.00 91.94 94 SER A O 1
ATOM 707 N N . HIS A 1 95 ? -24.821 -1.099 10.177 1.00 90.00 95 HIS A N 1
ATOM 708 C CA . HIS A 1 95 ? -25.074 -2.515 10.457 1.00 90.00 95 HIS A CA 1
ATOM 709 C C . HIS A 1 95 ? -24.167 -3.104 11.548 1.00 90.00 95 HIS A C 1
ATOM 711 O O . HIS A 1 95 ? -24.360 -4.251 11.949 1.00 90.00 95 HIS A O 1
ATOM 717 N N . THR A 1 96 ? -23.173 -2.355 12.034 1.00 90.25 96 THR A N 1
ATOM 718 C CA . THR A 1 96 ? -22.187 -2.819 13.025 1.00 90.25 96 THR A CA 1
ATOM 719 C C . THR A 1 96 ? -21.803 -1.698 13.992 1.00 90.25 96 THR A C 1
ATOM 721 O O . THR A 1 96 ? -22.138 -0.539 13.774 1.00 90.25 96 THR A O 1
ATOM 724 N N . SER A 1 97 ? -21.090 -2.014 15.080 1.00 87.69 97 SER A N 1
ATOM 725 C CA . SER A 1 97 ? -20.552 -0.957 15.948 1.00 87.69 97 SER A CA 1
ATOM 726 C C . SER A 1 97 ? -19.532 -0.100 15.186 1.00 87.69 97 SER A C 1
ATOM 728 O O . SER A 1 97 ? -18.800 -0.618 14.343 1.00 87.69 97 SER A O 1
ATOM 730 N N . LEU A 1 98 ? -19.425 1.193 15.509 1.00 83.56 98 LEU A N 1
ATOM 731 C CA . LEU A 1 98 ? -18.477 2.100 14.846 1.00 83.56 98 LEU A CA 1
ATOM 732 C C . LEU A 1 98 ? -17.028 1.584 14.908 1.00 83.56 98 LEU A C 1
ATOM 734 O O . LEU A 1 98 ? -16.307 1.646 13.914 1.00 83.56 98 LEU A O 1
ATOM 738 N N . GLY A 1 99 ? -16.617 1.034 16.056 1.00 83.19 99 GLY A N 1
ATOM 739 C CA . GLY A 1 99 ? -15.286 0.446 16.227 1.00 83.19 99 GLY A CA 1
ATOM 740 C C . GLY A 1 99 ? -15.069 -0.764 15.318 1.00 83.19 99 GLY A C 1
ATOM 741 O O . GLY A 1 99 ? -14.051 -0.852 14.636 1.00 83.19 99 GLY A O 1
ATOM 742 N N . THR A 1 100 ? -16.059 -1.658 15.229 1.00 86.19 100 THR A N 1
ATOM 743 C CA . THR A 1 100 ? -16.019 -2.819 14.327 1.00 86.19 100 THR A CA 1
ATOM 744 C C . THR A 1 100 ? -16.021 -2.397 12.856 1.00 86.19 100 THR A C 1
ATOM 746 O O . THR A 1 100 ? -15.255 -2.949 12.068 1.00 86.19 100 THR A O 1
ATOM 749 N N . ALA A 1 101 ? -16.827 -1.405 12.475 1.00 88.44 101 ALA A N 1
ATOM 750 C CA . ALA A 1 101 ? -16.895 -0.886 11.112 1.00 88.44 101 ALA A CA 1
ATOM 751 C C . ALA A 1 101 ? -15.554 -0.291 10.665 1.00 88.44 101 ALA A C 1
ATOM 753 O O . ALA A 1 101 ? -15.037 -0.645 9.608 1.00 88.44 101 ALA A O 1
ATOM 754 N N . MET A 1 102 ? -14.957 0.573 11.490 1.00 86.56 102 MET A N 1
ATOM 755 C CA . MET A 1 102 ? -13.671 1.207 11.187 1.00 86.56 102 MET A CA 1
ATOM 756 C C . MET A 1 102 ? -12.525 0.195 11.172 1.00 86.56 102 MET A C 1
ATOM 758 O O . MET A 1 102 ? -11.723 0.207 10.240 1.00 86.56 102 MET A O 1
ATOM 762 N N . CYS A 1 103 ? -12.483 -0.720 12.146 1.00 88.88 103 CYS A N 1
ATOM 763 C CA . CYS A 1 103 ? -11.479 -1.780 12.194 1.00 88.88 103 CYS A CA 1
ATOM 764 C C . CYS A 1 103 ? -11.577 -2.699 10.969 1.00 88.88 103 CYS A C 1
ATOM 766 O O . CYS A 1 103 ? -10.581 -2.924 10.287 1.00 88.88 103 CYS A O 1
ATOM 768 N N . SER A 1 104 ? -12.781 -3.183 10.645 1.00 89.69 104 SER A N 1
ATOM 769 C CA . SER A 1 104 ? -12.993 -4.088 9.510 1.00 89.69 104 SER A CA 1
ATOM 770 C C . SER A 1 104 ? -12.680 -3.427 8.172 1.00 89.69 104 SER A C 1
ATOM 772 O O . SER A 1 104 ? -11.962 -4.022 7.374 1.00 89.69 104 SER A O 1
ATOM 774 N N . LEU A 1 105 ? -13.137 -2.196 7.925 1.00 89.88 105 LEU A N 1
ATOM 775 C CA . LEU A 1 105 ? -12.836 -1.483 6.683 1.00 89.88 105 LEU A CA 1
ATOM 776 C C . LEU A 1 105 ? -11.344 -1.207 6.534 1.00 89.88 105 LEU A C 1
ATOM 778 O O . LEU A 1 105 ? -10.771 -1.501 5.485 1.00 89.88 105 LEU A O 1
ATOM 782 N N . ALA A 1 106 ? -10.705 -0.677 7.576 1.00 88.50 106 ALA A N 1
ATOM 783 C CA . ALA A 1 106 ? -9.287 -0.364 7.520 1.00 88.50 106 ALA A CA 1
ATOM 784 C C . ALA A 1 106 ? -8.441 -1.635 7.362 1.00 88.50 106 ALA A C 1
ATOM 786 O O . ALA A 1 106 ? -7.527 -1.654 6.538 1.00 88.50 106 ALA A O 1
ATOM 787 N N . PHE A 1 107 ? -8.792 -2.720 8.058 1.00 90.88 107 PHE A N 1
ATOM 788 C CA . PHE A 1 107 ? -8.146 -4.016 7.883 1.00 90.88 107 PHE A CA 1
ATOM 789 C C . PHE A 1 107 ? -8.368 -4.556 6.464 1.00 90.88 107 PHE A C 1
ATOM 791 O O . PHE A 1 107 ? -7.397 -4.831 5.767 1.00 90.88 107 PHE A O 1
ATOM 798 N N . ILE A 1 108 ? -9.610 -4.690 5.993 1.00 92.00 108 ILE A N 1
ATOM 799 C CA . ILE A 1 108 ? -9.920 -5.315 4.696 1.00 92.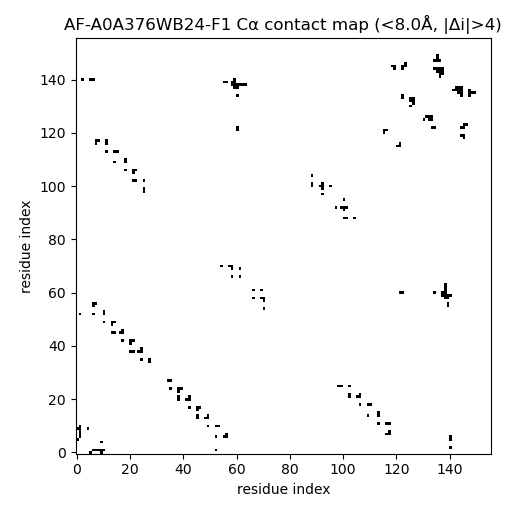00 108 ILE A CA 1
ATOM 800 C C . ILE A 1 108 ? -9.275 -4.542 3.545 1.00 92.00 108 ILE A C 1
ATOM 802 O O . ILE A 1 108 ? -8.608 -5.148 2.707 1.00 92.00 108 ILE A O 1
ATOM 806 N N . LEU A 1 109 ? -9.419 -3.216 3.507 1.00 90.38 109 LEU A N 1
ATOM 807 C CA . LEU A 1 109 ? -8.857 -2.405 2.425 1.00 90.38 109 LEU A CA 1
ATOM 808 C C . LEU A 1 109 ? -7.327 -2.481 2.410 1.00 90.38 109 LEU A C 1
ATOM 810 O O . LEU A 1 109 ? -6.730 -2.720 1.359 1.00 90.38 109 LEU A O 1
ATOM 814 N N . THR A 1 110 ? -6.689 -2.363 3.575 1.00 90.81 110 THR A N 1
ATOM 815 C CA . THR A 1 110 ? -5.228 -2.478 3.696 1.00 90.81 110 THR A CA 1
ATOM 816 C C . THR A 1 110 ? -4.750 -3.886 3.342 1.00 90.81 110 THR A C 1
ATOM 818 O O . THR A 1 110 ? -3.733 -4.040 2.667 1.00 90.81 110 THR A O 1
ATOM 821 N N . PHE A 1 111 ? -5.506 -4.920 3.717 1.00 92.94 111 PHE A N 1
ATOM 822 C CA . PHE A 1 111 ? -5.200 -6.311 3.390 1.00 92.94 111 PHE A CA 1
ATOM 823 C C . PHE A 1 111 ? -5.251 -6.561 1.882 1.00 92.94 111 PHE A C 1
ATOM 825 O O . PHE A 1 111 ? -4.340 -7.173 1.328 1.00 92.94 111 PHE A O 1
ATOM 832 N N . VAL A 1 112 ? -6.275 -6.049 1.194 1.00 94.06 112 VAL A N 1
ATOM 833 C CA . VAL A 1 112 ? -6.373 -6.149 -0.268 1.00 94.06 112 VAL A CA 1
ATOM 834 C C . VAL A 1 112 ? -5.161 -5.489 -0.927 1.00 94.06 112 VAL A C 1
ATOM 836 O O . VAL A 1 112 ? -4.526 -6.104 -1.782 1.00 94.06 112 VAL A O 1
ATOM 839 N N . VAL A 1 113 ? -4.775 -4.284 -0.497 1.00 92.19 113 VAL A N 1
ATOM 840 C CA . VAL A 1 113 ? -3.581 -3.595 -1.021 1.00 92.19 113 VAL A CA 1
ATOM 841 C C . VAL A 1 113 ? -2.308 -4.404 -0.761 1.00 92.19 113 VAL A C 1
ATOM 843 O O . VAL A 1 113 ? -1.481 -4.563 -1.662 1.00 92.19 113 VAL A O 1
ATOM 846 N N . LEU A 1 114 ? -2.165 -4.961 0.441 1.00 93.19 114 LEU A N 1
ATOM 847 C CA . LEU A 1 114 ? -1.044 -5.818 0.821 1.00 93.19 114 LEU A CA 1
ATOM 848 C C . LEU A 1 114 ? -0.927 -7.030 -0.105 1.00 93.19 114 LEU A C 1
ATOM 850 O O . LEU A 1 114 ? 0.166 -7.308 -0.597 1.00 93.19 114 LEU A O 1
ATOM 854 N N . VAL A 1 115 ? -2.035 -7.716 -0.388 1.00 94.25 115 VAL A N 1
ATOM 855 C CA . VAL A 1 115 ? -2.073 -8.854 -1.318 1.00 94.25 115 VAL A CA 1
ATOM 856 C C . VAL A 1 115 ? -1.717 -8.401 -2.737 1.00 94.25 115 VAL A C 1
ATOM 858 O O . VAL A 1 115 ? -0.841 -8.993 -3.367 1.00 94.25 115 VAL A O 1
ATOM 861 N N . LEU A 1 116 ? -2.335 -7.328 -3.239 1.00 93.06 116 LEU A N 1
ATOM 862 C CA . LEU A 1 116 ? -2.104 -6.836 -4.602 1.00 93.06 116 LEU A CA 1
ATOM 863 C C . LEU A 1 116 ? -0.639 -6.450 -4.843 1.00 93.06 116 LEU A C 1
ATOM 865 O O . LEU A 1 116 ? -0.057 -6.839 -5.857 1.00 93.06 116 LEU A O 1
ATOM 869 N N . ILE A 1 117 ? -0.020 -5.719 -3.914 1.00 91.56 117 ILE A N 1
ATOM 870 C CA . ILE A 1 117 ? 1.377 -5.289 -4.048 1.00 91.56 117 ILE A CA 1
ATOM 871 C C . ILE A 1 117 ? 2.351 -6.424 -3.719 1.00 91.56 117 ILE A C 1
ATOM 873 O O . ILE A 1 117 ? 3.368 -6.572 -4.408 1.00 91.56 117 ILE A O 1
ATOM 877 N N . GLY A 1 118 ? 2.027 -7.252 -2.722 1.00 89.81 118 GLY A N 1
ATOM 878 C CA . GLY A 1 118 ? 2.819 -8.412 -2.314 1.00 89.81 118 GLY A CA 1
ATOM 879 C C . GLY A 1 118 ? 2.968 -9.453 -3.422 1.00 89.81 118 GLY A C 1
ATOM 880 O O . GLY A 1 118 ? 4.063 -9.973 -3.620 1.00 89.81 118 GLY A O 1
ATOM 881 N N . PHE A 1 119 ? 1.909 -9.691 -4.201 1.00 91.00 119 PHE A N 1
ATOM 882 C CA . PHE A 1 119 ? 1.944 -10.594 -5.358 1.00 91.00 119 PHE A CA 1
ATOM 883 C C . PHE A 1 119 ? 2.314 -9.925 -6.680 1.00 91.00 119 PHE A C 1
ATOM 885 O O . PHE A 1 119 ? 2.350 -10.605 -7.710 1.00 91.00 119 PHE A O 1
ATOM 892 N N . ASP A 1 120 ? 2.602 -8.622 -6.665 1.00 90.75 120 ASP A N 1
ATOM 893 C CA . ASP A 1 120 ? 2.912 -7.859 -7.874 1.00 90.75 120 ASP A CA 1
ATOM 894 C C . ASP A 1 120 ? 1.815 -7.963 -8.938 1.00 90.75 120 ASP A C 1
ATOM 896 O O . ASP A 1 120 ? 2.058 -8.144 -10.133 1.00 90.75 120 ASP A O 1
ATOM 900 N N . MET A 1 121 ? 0.570 -7.865 -8.469 1.00 91.88 121 MET A N 1
ATOM 901 C CA . MET A 1 121 ? -0.612 -7.955 -9.311 1.00 91.88 121 MET A CA 1
ATOM 902 C C . MET A 1 121 ? -0.629 -6.904 -10.432 1.00 91.88 121 MET A C 1
ATOM 904 O O . MET A 1 121 ? -0.992 -7.290 -11.539 1.00 91.88 121 MET A O 1
ATOM 908 N N . PRO A 1 122 ? -0.190 -5.637 -10.241 1.00 90.00 122 PRO A N 1
ATOM 909 C CA . PRO A 1 122 ? -0.170 -4.661 -11.333 1.00 90.00 122 PRO A CA 1
ATOM 910 C C . PRO A 1 122 ? 0.645 -5.133 -12.543 1.00 90.00 122 PRO A C 1
ATOM 912 O O . PRO A 1 122 ? 0.139 -5.124 -13.663 1.00 90.00 122 PRO A O 1
ATOM 915 N N . SER A 1 123 ? 1.862 -5.642 -12.321 1.00 88.94 123 SER A N 1
ATOM 916 C CA . SER A 1 123 ? 2.704 -6.153 -13.409 1.00 88.94 123 SER A CA 1
ATOM 917 C C . SER A 1 123 ? 2.119 -7.423 -14.041 1.00 88.94 123 SER A C 1
ATOM 919 O O . SER A 1 123 ? 2.198 -7.608 -15.256 1.00 88.94 123 SER A O 1
ATOM 921 N N . ARG A 1 124 ? 1.487 -8.299 -13.246 1.00 88.94 124 ARG A N 1
ATOM 922 C CA . ARG A 1 124 ? 0.808 -9.502 -13.763 1.00 88.94 124 ARG A CA 1
ATOM 923 C C . ARG A 1 124 ? -0.393 -9.159 -14.639 1.00 88.94 124 ARG A C 1
ATOM 925 O O . ARG A 1 124 ? -0.510 -9.702 -15.731 1.00 88.94 124 ARG A O 1
ATOM 932 N N . VAL A 1 125 ? -1.248 -8.247 -14.182 1.00 90.19 125 VAL A N 1
ATOM 933 C CA . VAL A 1 125 ? -2.423 -7.780 -14.929 1.00 90.19 125 VAL A CA 1
ATOM 934 C C . VAL A 1 125 ? -1.986 -7.082 -16.211 1.00 90.19 125 VAL A C 1
ATOM 936 O O . VAL A 1 125 ? -2.520 -7.385 -17.273 1.00 90.19 125 VAL A O 1
ATOM 939 N N . GLN A 1 126 ? -0.958 -6.231 -16.153 1.00 88.44 126 GLN A N 1
ATOM 940 C CA . GLN A 1 126 ? -0.396 -5.605 -17.350 1.00 88.44 126 GLN A CA 1
ATOM 941 C C . GLN A 1 126 ? 0.083 -6.652 -18.361 1.00 88.44 126 GLN A C 1
ATOM 943 O O . GLN A 1 126 ? -0.221 -6.535 -19.541 1.00 88.44 126 GLN A O 1
ATOM 948 N N . ARG A 1 127 ? 0.754 -7.717 -17.908 1.00 88.44 127 ARG A N 1
ATOM 949 C CA . ARG A 1 127 ? 1.176 -8.827 -18.778 1.00 88.44 127 ARG A CA 1
ATOM 950 C C . ARG A 1 127 ? 0.015 -9.616 -19.382 1.00 88.44 127 ARG A C 1
ATOM 952 O O . ARG A 1 127 ? 0.184 -10.178 -20.456 1.00 88.44 127 ARG A O 1
ATOM 959 N N . TRP A 1 128 ? -1.127 -9.697 -18.704 1.00 89.56 128 TRP A N 1
ATOM 960 C CA . TRP A 1 128 ? -2.312 -10.378 -19.233 1.00 89.56 128 TRP A CA 1
ATOM 961 C C . TRP A 1 128 ? -3.049 -9.556 -20.286 1.00 89.56 128 TRP A C 1
ATOM 963 O O . TRP A 1 128 ? -3.593 -10.139 -21.217 1.00 89.56 128 TRP A O 1
ATOM 973 N N . ILE A 1 129 ? -3.074 -8.230 -20.138 1.00 89.19 129 ILE A N 1
ATOM 974 C CA . ILE A 1 129 ? -3.814 -7.338 -21.041 1.00 89.19 129 ILE A CA 1
ATOM 975 C C . ILE A 1 129 ? -2.930 -6.885 -22.216 1.00 89.19 129 ILE A C 1
ATOM 977 O O . ILE A 1 129 ? -3.370 -6.937 -23.358 1.00 89.19 129 ILE A O 1
ATOM 981 N N . HIS A 1 130 ? -1.687 -6.478 -21.936 1.00 87.88 130 HIS A N 1
ATOM 982 C CA . HIS A 1 130 ? -0.731 -5.911 -22.898 1.00 87.88 130 HIS A CA 1
ATOM 983 C C . HIS A 1 130 ? 0.693 -6.451 -22.660 1.00 87.88 130 HIS A C 1
ATOM 985 O O . HIS A 1 130 ? 1.559 -5.739 -22.130 1.00 87.88 130 HIS A O 1
ATOM 991 N N . PRO A 1 131 ? 0.968 -7.720 -23.015 1.00 83.88 131 PRO A N 1
ATOM 992 C CA . PRO A 1 131 ? 2.273 -8.349 -22.801 1.00 83.88 131 PRO A CA 1
ATOM 993 C C . PRO A 1 131 ? 3.425 -7.626 -23.519 1.00 83.88 131 PRO A C 1
ATOM 995 O O . PRO A 1 131 ? 4.553 -7.617 -23.025 1.00 83.88 131 PRO A O 1
ATOM 998 N N . GLU A 1 132 ? 3.162 -6.993 -24.660 1.00 82.25 132 GLU A N 1
ATOM 999 C CA . GLU A 1 132 ? 4.132 -6.229 -25.443 1.00 82.25 132 GLU A CA 1
ATOM 1000 C C . GLU A 1 132 ? 4.666 -5.004 -24.692 1.00 82.25 132 GLU A C 1
ATOM 1002 O O . GLU A 1 132 ? 5.872 -4.748 -24.738 1.00 82.25 132 GLU A O 1
ATOM 1007 N N . ALA A 1 133 ? 3.796 -4.317 -23.946 1.00 81.12 133 ALA A N 1
ATOM 1008 C CA . ALA A 1 133 ? 4.101 -3.107 -23.185 1.00 81.12 133 ALA A CA 1
ATOM 1009 C C . ALA A 1 133 ? 4.545 -3.393 -21.739 1.00 81.12 133 ALA A C 1
ATOM 1011 O O . ALA A 1 133 ? 4.852 -2.463 -20.991 1.00 81.12 133 ALA A O 1
ATOM 1012 N N . ALA A 1 134 ? 4.547 -4.660 -21.316 1.00 83.75 134 ALA A N 1
ATOM 1013 C CA . ALA A 1 134 ? 4.929 -5.039 -19.966 1.00 83.75 134 ALA A CA 1
ATOM 1014 C C . ALA A 1 134 ? 6.433 -4.854 -19.732 1.00 83.75 134 ALA A C 1
ATOM 1016 O O . ALA A 1 134 ? 7.270 -5.382 -20.466 1.00 83.75 134 ALA A O 1
ATOM 1017 N N . LEU A 1 135 ? 6.763 -4.133 -18.662 1.00 83.31 135 LEU A N 1
ATOM 1018 C CA . LEU A 1 135 ? 8.139 -3.929 -18.227 1.00 83.31 135 LEU A CA 1
ATOM 1019 C C . LEU A 1 135 ? 8.683 -5.188 -17.548 1.00 83.31 135 LEU A C 1
ATOM 1021 O O . LEU A 1 135 ? 7.986 -5.855 -16.780 1.00 83.31 135 LEU A O 1
ATOM 1025 N N . GLU A 1 136 ? 9.953 -5.490 -17.807 1.00 83.94 136 GLU A N 1
ATOM 1026 C CA . GLU A 1 136 ? 10.662 -6.591 -17.145 1.00 83.94 136 GLU A CA 1
ATOM 1027 C C . GLU A 1 136 ? 11.226 -6.173 -15.785 1.00 83.94 136 GLU A C 1
ATOM 1029 O O . GLU A 1 136 ? 11.229 -6.964 -14.839 1.00 83.94 136 GLU A O 1
ATOM 1034 N N . TYR A 1 137 ? 11.655 -4.914 -15.679 1.00 85.50 137 TYR A N 1
ATOM 1035 C CA . TYR A 1 137 ? 12.322 -4.354 -14.511 1.00 85.50 137 TYR A CA 1
ATOM 1036 C C . TYR A 1 137 ? 11.581 -3.123 -13.998 1.00 85.50 137 TYR A C 1
ATOM 1038 O O . TYR A 1 137 ? 11.078 -2.312 -14.775 1.00 85.50 137 TYR A O 1
ATOM 1046 N N . ASP A 1 138 ? 11.552 -2.987 -12.676 1.00 85.25 138 ASP A N 1
ATOM 1047 C CA . ASP A 1 138 ? 11.118 -1.781 -11.984 1.00 85.25 138 ASP A CA 1
ATOM 1048 C C . ASP A 1 138 ? 12.042 -0.619 -12.370 1.00 85.25 138 ASP A C 1
ATOM 1050 O O . ASP A 1 138 ? 13.259 -0.688 -12.184 1.00 85.25 138 ASP A O 1
ATOM 1054 N N . THR A 1 139 ? 11.468 0.456 -12.907 1.00 84.25 139 THR A N 1
ATOM 1055 C CA . THR A 1 139 ? 12.220 1.605 -13.436 1.00 84.25 139 THR A CA 1
ATOM 1056 C C . THR A 1 139 ? 12.773 2.536 -12.352 1.00 84.25 139 THR A C 1
ATOM 1058 O O . THR A 1 139 ? 13.383 3.559 -12.670 1.00 84.25 139 THR A O 1
ATOM 1061 N N . VAL A 1 140 ? 12.544 2.230 -11.073 1.00 83.69 140 VAL A N 1
ATOM 1062 C CA . VAL A 1 140 ? 13.077 2.965 -9.919 1.00 83.69 140 VAL A CA 1
ATOM 1063 C C . VAL A 1 140 ? 14.113 2.134 -9.176 1.00 83.69 140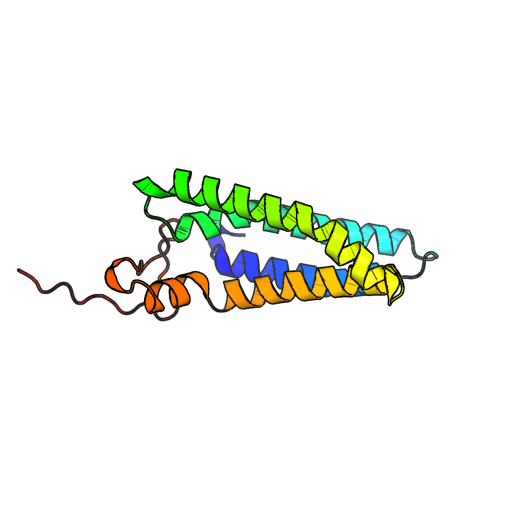 VAL A C 1
ATOM 1065 O O . VAL A 1 140 ? 15.215 2.614 -8.927 1.00 83.69 140 VAL A O 1
ATOM 1068 N N . ASP A 1 141 ? 13.773 0.896 -8.822 1.00 82.75 141 ASP A N 1
ATOM 1069 C CA . ASP A 1 141 ? 14.658 0.030 -8.033 1.00 82.75 141 ASP A CA 1
ATOM 1070 C C . ASP A 1 141 ? 15.570 -0.856 -8.907 1.00 82.75 141 ASP A C 1
ATOM 1072 O O . ASP A 1 141 ? 16.461 -1.522 -8.376 1.00 82.75 141 ASP A O 1
ATOM 1076 N N . GLY A 1 142 ? 15.333 -0.933 -10.223 1.00 81.25 142 GLY A N 1
ATOM 1077 C CA . GLY A 1 142 ? 16.088 -1.773 -11.165 1.00 81.25 142 GLY A CA 1
ATOM 1078 C C . GLY A 1 142 ? 15.899 -3.282 -10.961 1.00 81.25 142 GLY A C 1
ATOM 1079 O O . GLY A 1 142 ? 16.605 -4.093 -11.558 1.00 81.25 142 GLY A O 1
ATOM 1080 N N . LYS A 1 143 ? 14.969 -3.687 -10.088 1.00 83.62 143 LYS A N 1
ATOM 1081 C CA . LYS A 1 143 ? 14.712 -5.092 -9.744 1.00 83.62 143 LYS A CA 1
ATOM 1082 C C . LYS A 1 143 ? 13.699 -5.705 -10.714 1.00 83.62 143 LYS A C 1
ATOM 1084 O O . LYS A 1 143 ? 12.754 -5.020 -11.095 1.00 83.62 143 LYS A O 1
ATOM 1089 N N . PRO A 1 144 ? 13.846 -6.986 -11.094 1.00 83.12 144 PRO A N 1
ATO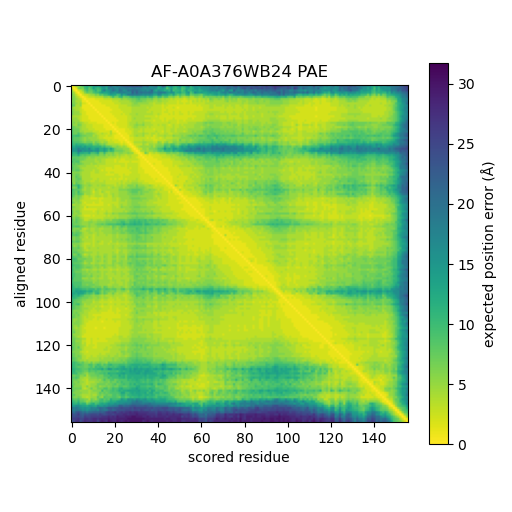M 1090 C CA . PRO A 1 144 ? 12.881 -7.635 -11.971 1.00 83.12 144 PRO A CA 1
ATOM 1091 C C . PRO A 1 144 ? 11.512 -7.750 -11.291 1.00 83.12 144 PRO A C 1
ATOM 1093 O O . PRO A 1 144 ? 11.425 -8.068 -10.099 1.00 83.12 144 PRO A O 1
ATOM 1096 N N . PHE A 1 145 ? 10.442 -7.530 -12.054 1.00 85.00 145 PHE A N 1
ATOM 1097 C CA . PHE A 1 145 ? 9.080 -7.810 -11.600 1.00 85.00 145 PHE A CA 1
ATOM 1098 C C . PHE A 1 145 ? 8.867 -9.318 -11.411 1.00 85.00 145 PHE A C 1
ATOM 1100 O O . PHE A 1 145 ? 9.496 -10.154 -12.069 1.00 85.00 145 PHE A O 1
ATOM 1107 N N . TYR A 1 146 ? 7.958 -9.705 -10.515 1.00 81.44 146 TYR A N 1
ATOM 1108 C CA . TYR A 1 146 ? 7.757 -11.119 -10.199 1.00 81.44 146 TYR A CA 1
ATOM 1109 C C . TYR A 1 146 ? 7.183 -11.876 -11.400 1.00 81.44 146 TYR A C 1
ATOM 1111 O O . TYR A 1 146 ? 6.093 -11.574 -11.892 1.00 81.44 146 TYR A O 1
ATOM 1119 N N . GLY A 1 147 ? 7.898 -12.908 -11.852 1.00 72.50 147 GLY A N 1
ATOM 1120 C CA . GLY A 1 147 ? 7.501 -13.713 -13.009 1.00 72.50 147 GLY A CA 1
ATOM 1121 C C . GLY A 1 147 ? 7.683 -13.006 -14.357 1.00 72.50 147 GLY A C 1
ATOM 1122 O O . GLY A 1 147 ? 7.071 -13.434 -15.337 1.00 72.50 147 GLY A O 1
ATOM 1123 N N . ALA A 1 148 ? 8.477 -11.931 -14.420 1.00 74.19 148 ALA A N 1
ATOM 1124 C CA . ALA A 1 148 ? 8.963 -11.403 -15.689 1.00 74.19 148 ALA A CA 1
ATOM 1125 C C . ALA A 1 148 ? 9.851 -12.458 -16.374 1.00 74.19 148 ALA A C 1
ATOM 1127 O O . ALA A 1 148 ? 10.746 -13.033 -15.751 1.00 74.19 148 ALA A O 1
ATOM 1128 N N . ARG A 1 149 ? 9.580 -12.743 -17.651 1.00 66.00 149 ARG A N 1
ATOM 1129 C CA . ARG A 1 149 ? 10.481 -13.525 -18.505 1.00 66.00 149 ARG A CA 1
ATOM 1130 C C . ARG A 1 149 ? 11.324 -12.539 -19.300 1.00 66.00 149 ARG A C 1
ATOM 1132 O O . ARG A 1 149 ? 10.754 -11.606 -19.852 1.00 66.00 149 ARG A O 1
ATOM 1139 N N . LYS A 1 150 ? 12.636 -12.776 -19.372 1.00 59.50 150 LYS A N 1
ATOM 1140 C CA . LYS A 1 150 ? 13.523 -12.061 -20.296 1.00 59.50 150 LYS A CA 1
ATOM 1141 C C . LYS A 1 150 ? 12.950 -12.203 -21.706 1.00 59.50 150 LYS A C 1
ATOM 1143 O O . LYS A 1 150 ? 12.781 -13.336 -22.168 1.00 59.50 150 LYS A O 1
ATOM 1148 N N . LYS A 1 151 ? 12.645 -11.104 -22.392 1.00 59.72 151 LYS A N 1
ATOM 1149 C CA . LYS A 1 151 ? 12.492 -11.131 -23.844 1.00 59.72 151 LYS A CA 1
ATOM 1150 C C . LYS A 1 151 ? 13.856 -11.536 -24.395 1.00 59.72 151 LYS A C 1
ATOM 1152 O O . LYS A 1 151 ? 14.860 -10.876 -24.133 1.00 59.72 151 LYS A O 1
ATOM 1157 N N . ASN A 1 152 ? 13.907 -12.662 -25.104 1.00 48.00 152 ASN A N 1
ATOM 1158 C CA . ASN A 1 152 ? 15.075 -12.993 -25.905 1.00 48.00 152 ASN A CA 1
ATOM 1159 C C . ASN A 1 152 ? 15.171 -11.902 -26.968 1.00 48.00 152 ASN A C 1
ATOM 1161 O O . ASN A 1 152 ? 14.373 -11.884 -27.903 1.00 48.00 152 ASN A O 1
ATOM 1165 N N . VAL A 1 153 ? 16.086 -10.956 -26.777 1.00 51.81 153 VAL A N 1
ATOM 1166 C CA . VAL A 1 153 ? 16.488 -10.056 -27.849 1.00 51.81 153 VAL A CA 1
ATOM 1167 C C . VAL A 1 153 ? 17.192 -10.963 -28.848 1.00 51.81 153 VAL A C 1
ATOM 1169 O O . VAL A 1 153 ? 18.272 -11.471 -28.558 1.00 51.81 153 VAL A O 1
ATOM 1172 N N . ALA A 1 154 ? 16.515 -11.284 -29.950 1.00 46.16 154 ALA A N 1
ATOM 1173 C CA . ALA A 1 154 ? 17.195 -11.858 -31.095 1.00 46.16 154 ALA A CA 1
ATOM 1174 C C . ALA A 1 154 ? 18.231 -10.817 -31.526 1.00 46.16 154 ALA A C 1
ATOM 1176 O O . ALA A 1 154 ? 17.869 -9.670 -31.785 1.00 46.16 154 ALA A O 1
ATOM 1177 N N . GLU A 1 155 ? 19.506 -11.192 -31.473 1.00 44.44 155 GLU A N 1
ATOM 1178 C CA . GLU A 1 155 ? 20.584 -10.425 -32.086 1.00 44.44 155 GLU A CA 1
ATOM 1179 C C . GLU A 1 155 ? 20.259 -10.321 -33.586 1.00 44.44 155 GLU A C 1
ATOM 1181 O O . GLU A 1 155 ? 20.220 -11.342 -34.276 1.00 44.44 155 GLU A O 1
ATOM 1186 N N . GLU A 1 156 ? 19.927 -9.112 -34.048 1.00 37.53 156 GLU A N 1
ATOM 1187 C CA . GLU A 1 156 ? 19.939 -8.727 -35.468 1.00 37.53 156 GLU A CA 1
ATOM 1188 C C . GLU A 1 156 ? 21.322 -8.193 -35.846 1.00 37.53 156 GLU A C 1
ATOM 1190 O O . GLU A 1 156 ? 21.882 -7.389 -35.059 1.00 37.53 156 GLU A O 1
#

Solvent-accessible surface area (backbone atoms only — not comparable to full-atom values): 8801 Å² total; per-residue (Å²): 105,42,89,82,66,34,56,67,53,40,44,43,53,39,48,53,51,38,55,63,42,49,55,54,58,62,65,60,58,82,90,44,53,70,58,48,50,53,39,50,49,53,38,48,58,35,51,52,54,41,60,66,44,48,62,56,56,59,42,17,79,32,57,82,92,48,22,65,59,52,50,53,51,50,51,54,54,48,50,54,52,59,66,46,46,61,57,56,47,52,61,44,32,75,77,41,55,64,56,57,26,52,45,49,51,55,46,52,57,51,48,53,51,41,50,40,62,68,68,38,38,68,65,51,51,38,40,72,77,40,55,89,78,44,72,48,46,27,69,69,80,68,44,69,44,84,87,53,69,84,78,80,76,74,86,125

Nearest PDB structures (foldseek):
  8sdz-assembly1_A  TM=7.794E-01  e=2.044E-01  Rattus norvegicus
  8bvt-assembly1_A  TM=8.200E-01  e=3.246E-01  Rattus nativitatis
  8omu-assembly1_A  TM=8.164E-01  e=3.786E-01  Rattus norvegicus
  8sdy-assembly1_A  TM=7.389E-01  e=3.417E-01  Rattus norvegicus
  9b1o-assembly1_A  TM=7.293E-01  e=2.407E+00  Homo sapiens

Mean predicted aligned error: 6.69 Å

Secondary structure (DSSP, 8-state):
-HHHH-HHHHHHHHHHHHHHHHHHHHHS-GGGHHHHHHHHHHHHHHHHHHHHHHHHHHHTTS-TTTHHHHHHHHHHHHHHHHHHHHHHHHHHHTTS-HHHHHHHHHHHHHHHHHHHHHTTHHHHHHHHH-GGG--SB-TTT-PBPTTPPPP-----

InterPro domains:
  IPR011701 Major facilitator superfamily [PF07690] (2-117)
  IPR020846 Major facilitator superfamily domain [PS50850] (1-126)
  IPR036259 MFS transporter superfamily [G3DSA:1.20.1250.20] (1-144)
  IPR036259 MFS transporter superfamily [SSF103473] (2-119)